Protein AF-A0AAN8J8H0-F1 (afdb_monomer_lite)

pLDDT: mean 88.03, std 8.11, range [52.41, 97.19]

Secondary structure (DSSP, 8-state):
-EEEEEEE--GGG--HHHHHHHT------S-HHHHHHHHHHHHHHHHHHHS--EEEEEEEPPPPTT--HHHHHHHHHHHHHHHHHHHH--HHHHHHHHHHHHHHHHHHHHHHHHT--

Sequence (117 aa):
MRRKTITNRNYKKLDVNALSEMLVFDANIEDLESLASDLNSVVKQSLDVLVPEKTRTITIRQNKDWFTDELREWRSRVRRRERIYRHYREDHQWTALKKVRNNYNFKLKRDEERNSI

Organism: Patella caerulea (NCBI:txid87958)

Structure (mmCIF, N/CA/C/O backbone):
data_AF-A0AAN8J8H0-F1
#
_entry.id   AF-A0AAN8J8H0-F1
#
loop_
_atom_site.group_PDB
_atom_site.id
_atom_site.type_symbol
_atom_site.label_atom_id
_atom_site.label_alt_id
_atom_site.label_comp_id
_atom_site.label_asym_id
_atom_site.label_entity_id
_atom_site.label_seq_id
_atom_site.pdbx_PDB_ins_code
_atom_site.Cartn_x
_atom_site.Cartn_y
_atom_site.Cartn_z
_atom_site.occupancy
_atom_site.B_iso_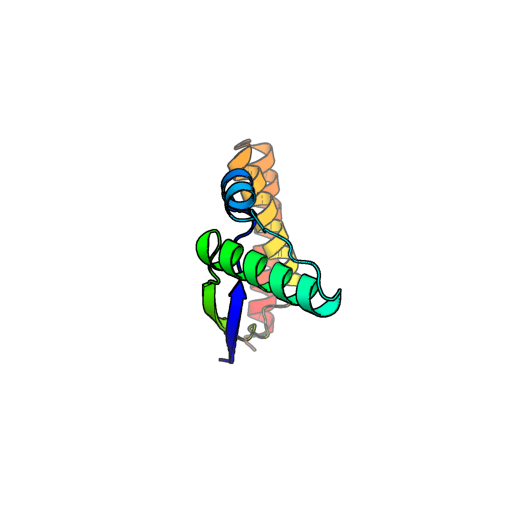or_equiv
_atom_site.auth_seq_id
_atom_site.auth_comp_id
_atom_site.auth_asym_id
_atom_site.auth_atom_id
_atom_site.pdbx_PDB_model_num
ATOM 1 N N . MET A 1 1 ? 12.863 -21.559 3.300 1.00 67.81 1 MET A N 1
ATOM 2 C CA . MET A 1 1 ? 11.869 -20.467 3.122 1.00 67.81 1 MET A CA 1
ATOM 3 C C . MET A 1 1 ? 11.404 -19.983 4.487 1.00 67.81 1 MET A C 1
ATOM 5 O O . MET A 1 1 ? 10.967 -20.807 5.280 1.00 67.81 1 MET A O 1
ATOM 9 N N . ARG A 1 2 ? 11.500 -18.679 4.779 1.00 83.56 2 ARG A N 1
ATOM 10 C CA . ARG A 1 2 ? 11.104 -18.124 6.085 1.00 83.56 2 ARG A CA 1
ATOM 11 C C . ARG A 1 2 ? 9.628 -17.736 6.051 1.00 83.56 2 ARG A C 1
ATOM 13 O O . ARG A 1 2 ? 9.202 -17.024 5.145 1.00 83.56 2 ARG A O 1
ATOM 20 N N . ARG A 1 3 ? 8.840 -18.182 7.026 1.00 86.56 3 ARG A N 1
ATOM 21 C CA . ARG A 1 3 ? 7.456 -17.720 7.202 1.00 86.56 3 ARG A CA 1
ATOM 22 C C . ARG A 1 3 ? 7.456 -16.503 8.125 1.00 86.56 3 ARG A C 1
ATOM 24 O O . ARG A 1 3 ? 8.192 -16.481 9.108 1.00 86.56 3 ARG A O 1
ATOM 31 N N . LYS A 1 4 ? 6.670 -15.482 7.790 1.00 90.00 4 LYS A N 1
ATOM 32 C CA . LYS A 1 4 ? 6.438 -14.311 8.643 1.00 90.00 4 LYS A CA 1
ATOM 33 C C . LYS A 1 4 ? 4.940 -14.118 8.799 1.00 90.00 4 LYS A C 1
ATOM 35 O O . LYS A 1 4 ? 4.220 -14.042 7.807 1.00 90.00 4 LYS A O 1
ATOM 40 N N . THR A 1 5 ? 4.486 -14.029 10.038 1.00 92.44 5 THR A N 1
ATOM 41 C CA . THR A 1 5 ? 3.107 -13.663 10.349 1.00 92.44 5 THR A CA 1
ATOM 42 C C . THR A 1 5 ? 2.996 -12.145 10.337 1.00 92.44 5 THR A C 1
ATOM 44 O O . THR A 1 5 ? 3.848 -11.453 10.893 1.00 92.44 5 THR A O 1
ATOM 47 N N . ILE A 1 6 ? 1.991 -11.627 9.640 1.00 91.62 6 ILE A N 1
ATOM 48 C CA . ILE A 1 6 ? 1.660 -10.204 9.618 1.00 91.62 6 ILE A CA 1
ATOM 49 C C . ILE A 1 6 ? 0.212 -10.067 10.067 1.00 91.62 6 ILE A C 1
ATOM 51 O O . ILE A 1 6 ? -0.665 -10.754 9.541 1.00 91.62 6 ILE A O 1
ATOM 55 N N . THR A 1 7 ? -0.018 -9.167 11.013 1.00 91.69 7 THR A N 1
ATOM 56 C CA . THR A 1 7 ? -1.335 -8.717 11.460 1.00 91.69 7 THR A CA 1
ATOM 57 C C . THR A 1 7 ? -1.583 -7.318 10.903 1.00 91.69 7 THR A C 1
ATOM 59 O O . THR A 1 7 ? -0.668 -6.495 10.836 1.00 91.69 7 THR A O 1
ATOM 62 N N . ASN A 1 8 ? -2.790 -7.057 10.405 1.00 91.50 8 ASN A N 1
ATOM 63 C CA . ASN A 1 8 ? -3.155 -5.730 9.911 1.00 91.50 8 ASN A CA 1
ATOM 64 C C . ASN A 1 8 ? -4.665 -5.478 10.038 1.00 91.50 8 ASN A C 1
ATOM 66 O O . ASN A 1 8 ? -5.461 -6.393 9.815 1.00 91.50 8 ASN A O 1
ATOM 70 N N . ARG A 1 9 ? -5.045 -4.223 10.302 1.00 90.50 9 ARG A N 1
ATOM 71 C CA . ARG A 1 9 ? -6.419 -3.707 10.231 1.00 90.50 9 ARG A CA 1
ATOM 72 C C . ARG A 1 9 ? -6.564 -2.789 9.022 1.00 90.50 9 ARG A C 1
ATOM 74 O O . ARG A 1 9 ? -5.707 -1.958 8.731 1.00 90.50 9 ARG A O 1
ATOM 81 N N . ASN A 1 10 ? -7.661 -2.923 8.287 1.00 88.50 10 ASN A N 1
ATOM 82 C CA . ASN A 1 10 ? -7.909 -2.080 7.121 1.00 88.50 10 ASN A CA 1
ATOM 83 C C . ASN A 1 10 ? -8.634 -0.778 7.489 1.00 88.50 10 ASN A C 1
ATOM 85 O O . ASN A 1 10 ? -9.807 -0.612 7.159 1.00 88.50 10 ASN A O 1
ATOM 89 N N . TYR A 1 11 ? -7.926 0.157 8.121 1.00 88.56 11 TYR A N 1
ATOM 90 C CA . TYR A 1 11 ? -8.507 1.427 8.577 1.00 88.56 11 TYR A CA 1
ATOM 91 C C . TYR A 1 11 ? -9.102 2.291 7.457 1.00 88.56 11 TYR A C 1
ATOM 93 O O . TYR A 1 11 ? -9.966 3.115 7.709 1.00 88.56 11 TYR A O 1
ATOM 101 N N . LYS A 1 12 ? -8.710 2.078 6.193 1.00 88.62 12 LYS A N 1
ATOM 102 C CA . LYS A 1 12 ? -9.294 2.804 5.051 1.00 88.62 12 LYS A CA 1
ATOM 103 C C . LYS A 1 12 ? -10.771 2.487 4.807 1.00 88.62 12 LYS A C 1
ATOM 105 O O . LYS A 1 12 ? -11.414 3.202 4.053 1.00 88.62 12 LYS A O 1
ATOM 110 N N . LYS A 1 13 ? -11.266 1.375 5.355 1.00 85.25 13 LYS A N 1
ATOM 111 C CA . LYS A 1 13 ? -12.672 0.961 5.273 1.00 85.25 13 LYS A CA 1
ATOM 112 C C . LYS A 1 13 ? -13.449 1.253 6.558 1.00 85.25 13 LYS A C 1
ATOM 114 O O . LYS A 1 13 ? -14.571 0.781 6.680 1.00 85.25 13 LYS A O 1
ATOM 119 N N . LEU A 1 14 ? -12.838 1.951 7.512 1.00 88.75 14 LEU A N 1
ATOM 120 C CA . LEU A 1 14 ? -13.504 2.331 8.745 1.00 88.75 14 LEU A CA 1
ATOM 121 C C . LEU A 1 14 ? -14.628 3.312 8.418 1.00 88.75 14 LEU A C 1
ATOM 123 O O . LEU A 1 14 ? -14.379 4.356 7.815 1.00 88.75 14 LEU A O 1
ATOM 127 N N . ASP A 1 15 ? -15.844 2.960 8.814 1.00 89.94 15 ASP A N 1
ATOM 128 C CA . ASP A 1 15 ? -16.960 3.892 8.820 1.00 89.94 15 ASP A CA 1
ATOM 129 C C . ASP A 1 15 ? -16.865 4.744 10.090 1.00 89.94 15 ASP A C 1
ATOM 131 O O . ASP A 1 15 ? -16.956 4.236 11.208 1.00 89.94 15 ASP A O 1
ATOM 135 N N . VAL A 1 16 ? -16.612 6.039 9.904 1.00 89.38 16 VAL A N 1
ATOM 136 C CA . VAL A 1 16 ? -16.434 6.993 11.004 1.00 89.38 16 VAL A CA 1
ATOM 137 C C . VAL A 1 16 ? -17.748 7.221 11.749 1.00 89.38 16 VAL A C 1
ATOM 139 O O . VAL A 1 16 ? -17.722 7.402 12.963 1.00 89.38 16 VAL A O 1
ATOM 142 N N . ASN A 1 17 ? -18.887 7.153 11.054 1.00 90.31 17 ASN A N 1
ATOM 143 C CA . ASN A 1 17 ? -20.193 7.344 11.678 1.00 90.31 17 ASN A CA 1
ATOM 144 C C . ASN A 1 17 ? -20.512 6.155 12.587 1.00 90.31 17 ASN A C 1
ATOM 146 O O . ASN A 1 17 ? -20.782 6.346 13.770 1.00 90.31 17 ASN A O 1
ATOM 150 N N . ALA A 1 18 ? -20.337 4.932 12.079 1.00 88.38 18 ALA A N 1
ATOM 151 C CA . ALA A 1 18 ? -20.513 3.720 12.878 1.00 88.38 18 ALA A CA 1
ATOM 152 C C . ALA A 1 18 ? -19.554 3.677 14.081 1.00 88.38 18 ALA A C 1
ATOM 154 O O . ALA A 1 18 ? -19.936 3.257 15.168 1.00 88.38 18 ALA A O 1
ATOM 155 N N . LEU A 1 19 ? -18.313 4.155 13.919 1.00 88.75 19 LEU A N 1
ATOM 156 C CA . LEU A 1 19 ? -17.386 4.286 15.044 1.00 88.75 19 LEU A CA 1
ATOM 157 C C . LEU A 1 19 ? -17.905 5.275 16.092 1.00 88.75 19 LEU A C 1
ATOM 159 O O . LEU A 1 19 ? -17.843 4.974 17.279 1.00 88.75 19 LEU A O 1
ATOM 163 N N . SER A 1 20 ? -18.409 6.436 15.672 1.00 87.19 20 SER A N 1
ATOM 164 C CA . SER A 1 20 ? -18.915 7.453 16.599 1.00 87.19 20 SER A CA 1
ATOM 165 C C . SER A 1 20 ? -20.107 6.958 17.424 1.00 87.19 20 SER A C 1
ATOM 167 O O . SER A 1 20 ? -20.179 7.249 18.613 1.00 87.19 20 SER A O 1
ATOM 169 N N . GLU A 1 21 ? -20.978 6.140 16.827 1.00 87.56 21 GLU A N 1
ATOM 170 C CA . GLU A 1 21 ? -22.114 5.515 17.513 1.00 87.56 21 GLU A CA 1
ATOM 171 C C . GLU A 1 21 ? -21.669 4.468 18.546 1.00 87.56 21 GLU A C 1
ATOM 173 O O . GLU A 1 21 ? -22.304 4.318 19.586 1.00 87.56 21 GLU A O 1
ATOM 178 N N . MET A 1 22 ? -20.564 3.759 18.294 1.00 85.12 22 MET A N 1
ATOM 179 C CA . MET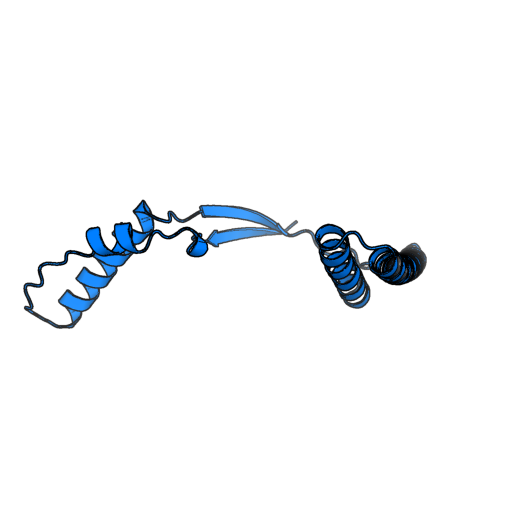 A 1 22 ? -20.015 2.771 19.234 1.00 85.12 22 MET A CA 1
ATOM 180 C C . MET A 1 22 ? -19.167 3.397 20.350 1.00 85.12 22 MET A C 1
ATOM 182 O O . MET A 1 22 ? -18.958 2.766 21.383 1.00 85.12 22 MET A O 1
ATOM 186 N N . LEU A 1 23 ? -18.690 4.631 20.167 1.00 83.75 23 LEU A N 1
ATOM 187 C CA . LEU A 1 23 ? -17.869 5.358 21.143 1.00 83.75 23 LEU A CA 1
ATOM 188 C C . LEU A 1 23 ? -18.689 6.081 22.225 1.00 83.75 23 LEU A C 1
ATOM 190 O O . LEU A 1 23 ? -18.163 6.965 22.902 1.00 83.75 23 LEU A O 1
ATOM 194 N N . VAL A 1 24 ? -19.957 5.711 22.420 1.00 75.25 24 VAL A N 1
ATOM 195 C CA . VAL A 1 24 ? -20.762 6.221 23.535 1.00 75.25 24 VAL A CA 1
ATOM 196 C C . VAL A 1 24 ? -20.229 5.615 24.829 1.00 75.25 24 VAL A C 1
ATOM 198 O O . VAL A 1 24 ? -20.495 4.464 25.166 1.00 75.25 24 VAL A O 1
ATOM 201 N N . PHE A 1 25 ? -19.425 6.406 25.527 1.00 72.00 25 PHE A N 1
ATOM 202 C CA . PHE A 1 25 ? -18.812 6.049 26.793 1.00 72.00 25 PHE A CA 1
ATOM 203 C C . PHE A 1 25 ? -19.414 6.915 27.895 1.00 72.00 25 PHE A C 1
ATOM 205 O O . PHE A 1 25 ? -19.320 8.141 27.839 1.00 72.00 25 PHE A O 1
ATOM 212 N N . ASP A 1 26 ? -20.035 6.270 28.879 1.00 69.06 26 ASP A N 1
ATOM 213 C CA . ASP A 1 26 ? -20.541 6.945 30.069 1.00 69.06 26 ASP A CA 1
ATOM 214 C C . ASP A 1 26 ? -19.435 6.930 31.129 1.00 69.06 26 ASP A C 1
ATOM 216 O O . ASP A 1 26 ? -19.099 5.888 31.697 1.00 69.06 26 ASP A O 1
ATOM 220 N N . ALA A 1 27 ? -18.774 8.072 31.303 1.00 65.06 27 ALA A N 1
ATOM 221 C CA . ALA A 1 27 ? -17.588 8.177 32.137 1.00 65.06 27 ALA A CA 1
ATOM 222 C C . ALA A 1 27 ? -17.975 8.407 33.602 1.00 65.06 27 ALA A C 1
ATOM 224 O O . ALA A 1 27 ? -18.198 9.544 34.015 1.00 65.06 27 ALA A O 1
ATOM 225 N N . ASN A 1 28 ? -17.974 7.348 34.414 1.00 67.94 28 ASN A N 1
ATOM 226 C CA . ASN A 1 28 ? -17.862 7.502 35.865 1.00 67.94 28 ASN A CA 1
ATOM 227 C C . ASN A 1 28 ? -16.382 7.676 36.214 1.00 67.94 28 ASN A C 1
ATOM 229 O O . ASN A 1 28 ? -15.602 6.727 36.199 1.00 67.94 28 ASN A O 1
ATOM 233 N N . ILE A 1 29 ? -15.980 8.926 36.439 1.00 67.75 29 ILE A N 1
ATOM 234 C CA . ILE A 1 29 ? -14.576 9.291 36.636 1.00 67.75 29 ILE A CA 1
ATOM 235 C C . ILE A 1 29 ? -14.217 9.100 38.113 1.00 67.75 29 ILE A C 1
ATOM 237 O O . ILE A 1 29 ? -14.485 9.974 38.935 1.00 67.75 29 ILE A O 1
ATOM 241 N N . GLU A 1 30 ? -13.602 7.965 38.438 1.00 73.50 30 GLU A N 1
ATOM 242 C CA . GLU A 1 30 ? -13.001 7.719 39.759 1.00 73.50 30 GLU A CA 1
ATOM 243 C C . GLU A 1 30 ? -11.487 7.997 39.766 1.00 73.50 30 GLU A C 1
ATOM 245 O O . GLU A 1 30 ? -10.970 8.540 40.740 1.00 73.50 30 GLU A O 1
ATOM 250 N N . ASP A 1 31 ? -10.784 7.682 38.669 1.00 85.19 31 ASP A N 1
ATOM 251 C CA . ASP A 1 31 ? -9.344 7.899 38.484 1.00 85.19 31 ASP A CA 1
ATOM 252 C C . ASP A 1 31 ? -8.983 8.049 36.985 1.00 85.19 31 ASP A C 1
ATOM 254 O O . ASP A 1 31 ? -9.737 7.652 36.093 1.00 85.19 31 ASP A O 1
ATOM 258 N N . LEU A 1 32 ? -7.839 8.672 36.684 1.00 85.06 32 LEU A N 1
ATOM 259 C CA . LEU A 1 32 ? -7.397 8.937 35.312 1.00 85.06 32 LEU A CA 1
ATOM 260 C C . LEU A 1 32 ? -6.867 7.672 34.616 1.00 85.06 32 LEU A C 1
ATOM 262 O O . LEU A 1 32 ? -7.064 7.514 33.408 1.00 85.06 32 LEU A O 1
ATOM 266 N N . GLU A 1 33 ? -6.194 6.775 35.346 1.00 87.38 33 GLU A N 1
ATOM 267 C CA . GLU A 1 33 ? -5.664 5.537 34.761 1.00 87.38 33 GLU A CA 1
ATOM 268 C C . GLU A 1 33 ? -6.789 4.563 34.407 1.00 87.38 33 GLU A C 1
ATOM 270 O O . GLU A 1 33 ? -6.771 3.968 33.324 1.00 87.38 33 GLU A O 1
ATOM 275 N N . SER A 1 34 ? -7.798 4.447 35.275 1.00 83.69 34 SER A N 1
ATOM 276 C CA . SER A 1 34 ? -8.991 3.638 35.009 1.00 83.69 34 SER A CA 1
ATOM 277 C C . SER A 1 34 ? -9.766 4.173 33.806 1.00 83.69 34 SER A C 1
ATOM 279 O O . SER A 1 34 ? -10.046 3.413 32.880 1.00 83.69 34 SER A O 1
ATOM 281 N N . LEU A 1 35 ? -9.975 5.492 33.729 1.00 85.12 35 LEU A N 1
ATOM 282 C CA . LEU A 1 35 ? -10.600 6.135 32.572 1.00 85.12 35 LEU A CA 1
ATOM 283 C C . LEU A 1 35 ? -9.846 5.843 31.264 1.00 85.12 35 LEU A C 1
ATOM 285 O O . LEU A 1 35 ? -10.454 5.506 30.245 1.00 85.12 35 LEU A O 1
ATOM 289 N N . ALA A 1 36 ? -8.516 5.961 31.275 1.00 87.50 36 ALA A N 1
ATOM 290 C CA . ALA A 1 36 ? -7.699 5.685 30.098 1.00 87.50 36 ALA A CA 1
ATOM 291 C C . ALA A 1 36 ? -7.769 4.205 29.684 1.00 87.50 36 ALA A C 1
ATOM 293 O O . ALA A 1 36 ? -7.818 3.893 28.491 1.00 87.50 36 ALA A O 1
ATOM 294 N N . SER A 1 37 ? -7.781 3.289 30.654 1.00 87.75 37 SER A N 1
ATOM 295 C CA . SER A 1 37 ? -7.933 1.851 30.418 1.00 87.75 37 SER A CA 1
ATOM 296 C C . SER A 1 37 ? -9.289 1.520 29.792 1.00 87.75 37 SER A C 1
ATOM 298 O O . SER A 1 37 ? -9.348 0.823 28.773 1.00 87.75 37 SER A O 1
ATOM 300 N N . ASP A 1 38 ? -10.368 2.069 30.343 1.00 86.56 38 ASP A N 1
ATOM 301 C CA . ASP A 1 38 ? -11.730 1.811 29.883 1.00 86.56 38 ASP A CA 1
ATOM 302 C C . ASP A 1 38 ? -11.961 2.369 28.480 1.00 86.56 38 ASP A C 1
ATOM 304 O O . ASP A 1 38 ? -12.456 1.662 27.596 1.00 86.56 38 ASP A O 1
ATOM 308 N N . LEU A 1 39 ? -11.489 3.590 28.220 1.00 88.25 39 LEU A N 1
ATOM 309 C CA . LEU A 1 39 ? -11.544 4.186 26.889 1.00 88.25 39 LEU A CA 1
ATOM 310 C C . LEU A 1 39 ? -10.756 3.356 25.867 1.00 88.25 39 LEU A C 1
ATOM 312 O O . LEU A 1 39 ? -11.259 3.070 24.779 1.00 88.25 39 LEU A O 1
ATOM 316 N N . ASN A 1 40 ? -9.547 2.904 26.214 1.00 90.06 40 ASN A N 1
ATOM 317 C CA . ASN A 1 40 ? -8.769 2.020 25.343 1.00 90.06 40 ASN A CA 1
ATOM 318 C C . ASN A 1 40 ? -9.495 0.696 25.066 1.00 90.06 40 ASN A C 1
ATOM 320 O O . ASN A 1 40 ? -9.434 0.186 23.943 1.00 90.06 40 ASN A O 1
ATOM 324 N N . SER A 1 41 ? -10.190 0.146 26.062 1.00 89.44 41 SER A N 1
ATOM 325 C CA . SER A 1 41 ? -10.978 -1.079 25.921 1.00 89.44 41 SER A CA 1
ATOM 326 C C . SER A 1 41 ? -12.139 -0.890 24.941 1.00 89.44 41 SER A C 1
ATOM 328 O O . SER A 1 41 ? -12.261 -1.657 23.981 1.00 89.44 41 SER A O 1
ATOM 330 N N . VAL A 1 42 ? -12.933 0.171 25.109 1.00 89.88 42 VAL A N 1
ATOM 331 C CA . VAL A 1 42 ? -14.079 0.482 24.235 1.00 89.88 42 VAL A CA 1
ATOM 332 C C . VAL A 1 42 ? -13.627 0.770 22.807 1.00 89.88 42 VAL A C 1
ATOM 334 O O . VAL A 1 42 ? -14.190 0.227 21.851 1.00 89.88 42 VAL A O 1
ATOM 337 N N . VAL A 1 43 ? -12.562 1.558 22.636 1.00 90.00 43 VAL A N 1
ATOM 338 C CA . VAL A 1 43 ? -11.977 1.833 21.316 1.00 90.00 43 VAL A CA 1
ATOM 339 C C . VAL A 1 43 ? -11.516 0.534 20.659 1.00 90.00 43 VAL A C 1
ATOM 341 O O . VAL A 1 43 ? -11.801 0.298 19.484 1.00 90.00 43 VAL A O 1
ATOM 344 N N . LYS A 1 44 ? -10.835 -0.342 21.404 1.00 90.75 44 LYS A N 1
ATOM 345 C CA . LYS A 1 44 ? -10.361 -1.624 20.878 1.00 90.75 44 LYS A CA 1
ATOM 346 C C . LYS A 1 44 ? -11.520 -2.521 20.444 1.00 90.75 44 LYS A C 1
ATOM 348 O O . LYS A 1 44 ? -11.472 -3.037 19.329 1.00 90.75 44 LYS A O 1
ATOM 353 N N . GLN A 1 45 ? -12.558 -2.662 21.268 1.00 90.38 45 GLN A N 1
ATOM 354 C CA . GLN A 1 45 ? -13.751 -3.449 20.932 1.00 90.38 45 GLN A CA 1
ATOM 355 C C . GLN A 1 45 ? -14.459 -2.902 19.689 1.00 90.38 45 GLN A C 1
ATOM 357 O O . GLN A 1 45 ? -14.762 -3.657 18.765 1.00 90.38 45 GLN A O 1
ATOM 362 N N . SER A 1 46 ? -14.642 -1.583 19.619 1.00 91.06 46 SER A N 1
ATOM 363 C CA . SER A 1 46 ? -15.258 -0.920 18.464 1.00 91.06 46 SER A CA 1
ATOM 364 C C . SER A 1 46 ? -14.462 -1.184 17.184 1.00 91.06 46 SER A C 1
ATOM 366 O O . SER A 1 46 ? -15.012 -1.545 16.142 1.00 91.06 46 SER A O 1
ATOM 368 N N . LEU A 1 47 ? -13.132 -1.082 17.260 1.00 91.00 47 LEU A N 1
ATOM 369 C CA . LEU A 1 47 ? -12.257 -1.371 16.128 1.00 91.00 47 LEU A CA 1
ATOM 370 C C . LEU A 1 47 ? -12.219 -2.862 15.767 1.00 91.00 47 LEU A C 1
ATOM 372 O O . LEU A 1 47 ? -12.033 -3.172 14.592 1.00 91.00 47 LEU A O 1
ATOM 376 N N . ASP A 1 48 ? -12.362 -3.782 16.724 1.00 91.00 48 ASP A N 1
ATOM 377 C CA . ASP A 1 48 ? -12.422 -5.227 16.458 1.00 91.00 48 ASP A CA 1
ATOM 378 C C . ASP A 1 48 ? -13.686 -5.602 15.671 1.00 91.00 48 ASP A C 1
ATOM 380 O O . ASP A 1 48 ? -13.623 -6.458 14.787 1.00 91.00 48 ASP A O 1
ATOM 384 N N . VAL A 1 49 ? -14.805 -4.918 15.928 1.00 90.38 49 VAL A N 1
ATOM 385 C CA . VAL A 1 49 ? -16.070 -5.108 15.202 1.00 90.38 49 VAL A CA 1
ATOM 386 C C . VAL A 1 49 ? -16.012 -4.481 13.809 1.00 90.38 49 VAL A C 1
ATOM 388 O O . VAL A 1 49 ? -16.280 -5.150 12.809 1.00 90.38 49 VAL A O 1
ATOM 391 N N . LEU A 1 50 ? -15.640 -3.202 13.723 1.00 90.25 50 LEU A N 1
ATOM 392 C CA . LEU A 1 50 ? -15.704 -2.444 12.469 1.00 90.25 50 LEU A CA 1
ATOM 393 C C . LEU A 1 50 ? -14.568 -2.806 11.506 1.00 90.25 50 LEU A C 1
ATOM 395 O O . LEU A 1 50 ? -14.743 -2.825 10.285 1.00 90.25 50 LEU A O 1
ATOM 399 N N . VAL A 1 51 ? -13.377 -3.082 12.041 1.00 91.06 51 VAL A N 1
ATOM 400 C CA . VAL A 1 51 ? -12.168 -3.335 11.252 1.00 91.06 51 VAL A CA 1
ATOM 401 C C . VAL A 1 51 ? -11.342 -4.458 11.892 1.00 91.06 51 VAL A C 1
ATOM 403 O O . VAL A 1 51 ? -10.230 -4.216 12.377 1.00 91.06 51 VAL A O 1
ATOM 406 N N . PRO A 1 52 ? -11.838 -5.709 11.847 1.00 91.00 52 PRO A N 1
ATOM 407 C CA . PRO A 1 52 ? -11.193 -6.833 12.511 1.00 91.00 52 PRO A CA 1
ATOM 408 C C . PRO A 1 52 ? -9.765 -7.049 12.016 1.00 91.00 52 PRO A C 1
ATOM 410 O O . PRO A 1 52 ? -9.452 -6.892 10.823 1.00 91.00 52 PRO A O 1
ATOM 413 N N . GLU A 1 53 ? -8.897 -7.464 12.937 1.00 92.06 53 GLU A N 1
ATOM 414 C CA . GLU A 1 53 ? -7.526 -7.836 12.613 1.00 92.06 53 GLU A CA 1
ATOM 415 C C . GLU A 1 53 ? -7.488 -9.028 11.669 1.00 92.06 53 GLU A C 1
ATOM 417 O O . GLU A 1 53 ? -8.087 -10.078 11.891 1.00 92.06 53 GLU A O 1
ATOM 422 N N . LYS A 1 54 ? -6.734 -8.865 10.583 1.00 90.88 54 LYS A N 1
ATOM 423 C CA . LYS A 1 54 ? -6.494 -9.929 9.617 1.00 90.88 54 LYS A CA 1
ATOM 424 C C . LYS A 1 54 ? -5.063 -10.399 9.758 1.00 90.88 54 LYS A C 1
ATOM 426 O O . LYS A 1 54 ? -4.126 -9.710 9.353 1.00 90.88 54 LYS A O 1
ATOM 431 N N . THR A 1 55 ? -4.919 -11.606 10.285 1.00 92.56 55 THR A N 1
ATOM 432 C CA . THR A 1 55 ? -3.636 -12.292 10.399 1.00 92.56 55 THR A CA 1
ATOM 433 C C . THR A 1 55 ? -3.386 -13.118 9.149 1.00 92.56 55 THR A C 1
ATOM 435 O O . THR A 1 55 ? -4.234 -13.897 8.716 1.00 92.56 55 THR A O 1
ATOM 438 N N . ARG A 1 56 ? -2.218 -12.944 8.531 1.00 89.94 56 ARG A N 1
ATOM 439 C CA . ARG A 1 56 ? -1.799 -13.735 7.372 1.00 89.94 56 ARG A CA 1
ATOM 440 C C . ARG A 1 56 ? -0.357 -14.172 7.529 1.00 89.94 56 ARG A C 1
ATOM 442 O O . ARG A 1 56 ? 0.523 -13.367 7.833 1.00 89.94 56 ARG A O 1
ATOM 449 N N . THR A 1 57 ? -0.102 -15.443 7.254 1.00 90.75 57 THR A N 1
ATOM 450 C CA . THR A 1 57 ? 1.257 -15.967 7.158 1.00 90.75 57 THR A CA 1
ATOM 451 C C . THR A 1 57 ? 1.752 -15.779 5.734 1.00 90.75 57 THR A C 1
ATOM 453 O O . THR A 1 57 ? 1.251 -16.399 4.798 1.00 90.75 57 THR A O 1
ATOM 456 N N . ILE A 1 58 ? 2.745 -14.914 5.559 1.00 88.56 58 ILE A N 1
ATOM 457 C CA . ILE A 1 58 ? 3.418 -14.744 4.277 1.00 88.56 58 ILE A CA 1
ATOM 458 C C . ILE A 1 58 ? 4.671 -15.614 4.229 1.00 88.56 58 ILE A C 1
ATOM 460 O O . ILE A 1 58 ? 5.413 -15.748 5.205 1.00 88.56 58 ILE A O 1
ATOM 464 N N . THR A 1 59 ? 4.925 -16.205 3.065 1.00 87.75 59 THR A N 1
ATOM 465 C CA . THR A 1 59 ? 6.187 -16.899 2.807 1.00 87.75 59 THR A CA 1
ATOM 466 C C . THR A 1 59 ? 7.170 -15.901 2.217 1.00 87.75 59 THR A C 1
ATOM 468 O O . THR A 1 59 ? 6.989 -15.432 1.093 1.00 87.75 59 THR A O 1
ATOM 471 N N . ILE A 1 60 ? 8.215 -15.574 2.975 1.00 82.19 60 ILE A N 1
ATOM 472 C CA . ILE A 1 60 ? 9.333 -14.773 2.490 1.00 82.19 60 ILE A CA 1
ATOM 473 C C . ILE A 1 60 ? 10.210 -15.696 1.649 1.00 82.19 60 ILE A C 1
ATOM 475 O O . ILE A 1 60 ? 10.868 -16.615 2.152 1.00 82.19 60 ILE A O 1
ATOM 479 N N . ARG A 1 61 ? 10.185 -15.456 0.339 1.00 80.00 61 ARG 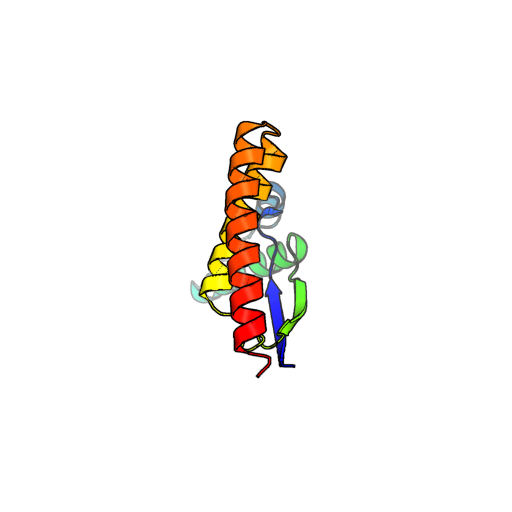A N 1
ATOM 480 C CA . ARG A 1 61 ? 11.128 -16.066 -0.592 1.00 80.00 61 ARG A CA 1
ATOM 481 C C . ARG A 1 61 ? 12.450 -15.323 -0.458 1.00 80.00 61 ARG A C 1
ATOM 483 O O . ARG A 1 61 ? 12.453 -14.094 -0.439 1.00 80.00 61 ARG A O 1
ATOM 490 N N . GLN A 1 62 ? 13.546 -16.066 -0.338 1.00 77.88 62 GLN A N 1
ATOM 491 C CA . GLN A 1 62 ? 14.867 -15.471 -0.496 1.00 77.88 62 GLN A CA 1
ATOM 492 C C . GLN A 1 62 ? 14.938 -14.876 -1.903 1.00 77.88 62 GLN A C 1
ATOM 494 O O . GLN A 1 62 ? 14.435 -15.477 -2.860 1.00 77.88 62 GLN A O 1
ATOM 499 N N . ASN A 1 63 ? 15.481 -13.664 -2.007 1.00 73.81 63 ASN A N 1
ATOM 500 C CA . ASN A 1 63 ? 15.807 -13.126 -3.317 1.00 73.81 63 ASN A CA 1
ATOM 501 C C . ASN A 1 63 ? 16.844 -14.053 -3.943 1.00 73.81 63 ASN A C 1
ATOM 503 O O . ASN A 1 63 ? 17.730 -14.538 -3.246 1.00 73.81 63 ASN A O 1
ATOM 507 N N . LYS A 1 64 ? 16.691 -14.322 -5.237 1.00 79.44 64 LYS A N 1
ATOM 508 C CA . LYS A 1 64 ? 17.743 -14.995 -5.994 1.00 79.44 64 LYS A CA 1
ATOM 509 C C . LYS A 1 64 ? 18.944 -14.056 -6.068 1.00 79.44 64 LYS A C 1
ATOM 511 O O . LYS A 1 64 ? 18.731 -12.847 -6.159 1.00 79.44 64 LYS A O 1
ATOM 516 N N . ASP A 1 65 ? 20.152 -14.600 -6.076 1.00 78.25 65 ASP A N 1
ATOM 517 C CA . ASP A 1 65 ? 21.388 -13.803 -6.017 1.00 78.25 65 ASP A CA 1
ATOM 518 C C . ASP A 1 65 ? 21.521 -12.836 -7.200 1.00 78.25 65 ASP A C 1
ATOM 520 O O . ASP A 1 65 ? 21.997 -11.713 -7.057 1.00 78.25 65 ASP A O 1
ATOM 524 N N . TRP A 1 66 ? 20.957 -13.208 -8.351 1.00 82.19 66 TRP A N 1
ATOM 525 C CA . TRP A 1 66 ? 20.885 -12.339 -9.521 1.00 82.19 66 TRP A CA 1
ATOM 526 C C . TRP A 1 66 ? 19.848 -11.216 -9.424 1.00 82.19 66 TRP A C 1
ATOM 528 O O . TRP A 1 66 ? 19.897 -10.272 -10.208 1.00 82.19 66 TRP A O 1
ATOM 538 N N . PHE A 1 67 ? 18.887 -11.281 -8.495 1.00 84.50 67 PHE A N 1
ATOM 539 C CA . PHE A 1 67 ? 17.838 -10.269 -8.354 1.00 84.50 67 PHE A CA 1
ATOM 540 C C . PHE A 1 67 ? 18.290 -9.127 -7.439 1.00 84.50 67 PHE A C 1
ATOM 542 O O . PHE A 1 67 ? 17.823 -8.970 -6.306 1.00 84.50 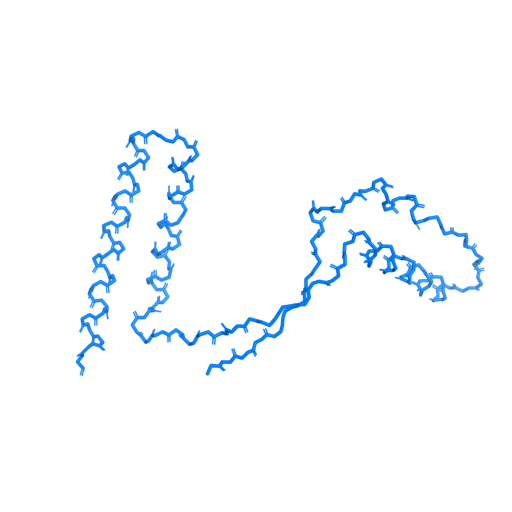67 PHE A O 1
ATOM 549 N N . THR A 1 68 ? 19.204 -8.324 -7.977 1.00 87.19 68 THR A N 1
ATOM 550 C CA . THR A 1 68 ? 19.830 -7.180 -7.313 1.00 87.19 68 THR A CA 1
ATOM 551 C C . THR A 1 68 ? 18.827 -6.077 -6.950 1.00 87.19 68 THR A C 1
ATOM 553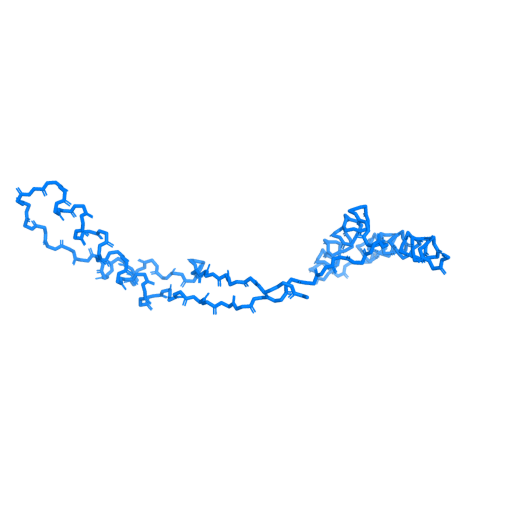 O O . THR A 1 68 ? 17.728 -5.970 -7.512 1.00 87.19 68 THR A O 1
ATOM 556 N N . ASP A 1 69 ? 19.207 -5.205 -6.011 1.00 88.12 69 ASP A N 1
ATOM 557 C CA . ASP A 1 69 ? 18.399 -4.027 -5.668 1.00 88.12 69 ASP A CA 1
ATOM 558 C C . ASP A 1 69 ? 18.229 -3.082 -6.871 1.00 88.12 69 ASP A C 1
ATOM 560 O O . ASP A 1 69 ? 17.150 -2.514 -7.056 1.00 88.12 69 ASP A O 1
ATOM 564 N N . GLU A 1 70 ? 19.218 -3.020 -7.773 1.00 89.31 70 GLU A N 1
ATOM 565 C CA . GLU A 1 70 ? 19.107 -2.290 -9.040 1.00 89.31 70 GLU A CA 1
ATOM 566 C C . GLU A 1 70 ? 17.934 -2.824 -9.886 1.00 89.31 70 GLU A C 1
ATOM 568 O O . GLU A 1 70 ? 17.062 -2.061 -10.317 1.00 89.31 70 GLU A O 1
ATOM 573 N N . LEU A 1 71 ? 17.839 -4.145 -10.084 1.00 90.69 71 LEU A N 1
ATOM 574 C CA . LEU A 1 71 ? 16.713 -4.753 -10.801 1.00 90.69 71 LEU A CA 1
ATOM 575 C C . LEU A 1 71 ? 15.375 -4.516 -10.099 1.00 90.69 71 LEU A C 1
ATOM 577 O O . LEU A 1 71 ? 14.345 -4.344 -10.765 1.00 90.69 71 LEU A O 1
ATOM 581 N N . ARG A 1 72 ? 15.367 -4.466 -8.763 1.00 90.31 72 ARG A N 1
ATOM 582 C CA . ARG A 1 72 ? 14.166 -4.136 -7.985 1.00 90.31 72 ARG A CA 1
ATOM 583 C C . ARG A 1 72 ? 13.691 -2.711 -8.264 1.00 90.31 72 ARG A C 1
ATOM 585 O O . ARG A 1 72 ? 12.481 -2.498 -8.424 1.00 90.31 72 ARG A O 1
ATOM 592 N N . GLU A 1 73 ? 14.602 -1.749 -8.370 1.00 94.25 73 GLU A N 1
ATOM 593 C CA . GLU A 1 73 ? 14.263 -0.379 -8.755 1.00 94.25 73 GLU A CA 1
ATOM 594 C C . GLU A 1 73 ? 13.684 -0.312 -10.167 1.00 94.25 73 GLU A C 1
ATOM 596 O O . GLU A 1 73 ? 12.617 0.276 -10.369 1.00 94.25 73 GLU A O 1
ATOM 601 N N . TRP A 1 74 ? 14.330 -0.956 -11.143 1.00 94.44 74 TRP A N 1
ATOM 602 C CA . TRP A 1 74 ? 13.836 -0.983 -12.523 1.00 94.44 74 TRP A CA 1
ATOM 603 C C . TRP A 1 74 ? 12.452 -1.612 -12.624 1.00 94.44 74 TRP A C 1
ATOM 605 O O . TRP A 1 74 ? 11.553 -1.026 -13.232 1.00 94.44 74 TRP A O 1
ATOM 615 N N . ARG A 1 75 ? 12.229 -2.739 -11.944 1.00 94.38 75 ARG A N 1
ATOM 616 C CA . ARG A 1 75 ? 10.911 -3.380 -11.871 1.00 94.38 75 ARG A CA 1
ATOM 617 C C . ARG A 1 75 ? 9.857 -2.453 -11.259 1.00 94.38 75 ARG A C 1
ATOM 619 O O . ARG A 1 75 ? 8.711 -2.426 -11.711 1.00 94.38 75 ARG A O 1
ATOM 626 N N . SER A 1 76 ? 10.230 -1.666 -10.252 1.00 95.38 76 SER A N 1
ATOM 627 C CA . SER A 1 76 ? 9.341 -0.682 -9.622 1.00 95.38 76 SER A CA 1
ATOM 628 C C . SER A 1 76 ? 8.996 0.474 -10.567 1.00 95.38 76 SER A C 1
ATOM 630 O O . SER A 1 76 ? 7.835 0.891 -10.629 1.00 95.38 76 SER A O 1
ATOM 632 N N . ARG A 1 77 ? 9.967 0.946 -11.360 1.00 96.44 77 ARG A N 1
ATOM 633 C CA . ARG A 1 77 ? 9.759 1.960 -12.409 1.00 96.44 77 ARG A CA 1
ATOM 634 C C . ARG A 1 77 ? 8.825 1.450 -13.511 1.00 96.44 77 ARG A C 1
ATOM 636 O O . ARG A 1 77 ? 7.904 2.179 -13.880 1.00 96.44 77 ARG A O 1
ATOM 643 N N . VAL A 1 78 ? 8.997 0.203 -13.967 1.00 97.06 78 VAL A N 1
ATOM 644 C CA . VAL A 1 78 ? 8.086 -0.451 -14.931 1.00 97.06 78 VAL A CA 1
ATOM 645 C C . VAL A 1 78 ? 6.659 -0.448 -14.387 1.00 97.06 78 VAL A C 1
ATOM 647 O O . VAL A 1 78 ? 5.774 0.129 -15.011 1.00 97.06 78 VAL A O 1
ATOM 650 N N . ARG A 1 79 ? 6.438 -0.972 -13.173 1.00 96.56 79 ARG A N 1
ATOM 651 C CA . ARG A 1 79 ? 5.102 -1.022 -12.547 1.00 96.56 79 ARG A CA 1
ATOM 652 C C . ARG A 1 79 ? 4.455 0.353 -12.387 1.00 96.56 79 ARG A C 1
ATOM 654 O O . ARG A 1 79 ? 3.241 0.486 -12.521 1.00 96.56 79 ARG A O 1
ATOM 661 N N . ARG A 1 80 ? 5.241 1.388 -12.073 1.00 96.38 80 ARG A N 1
ATOM 662 C CA . ARG A 1 80 ? 4.732 2.766 -11.989 1.00 96.38 80 ARG A CA 1
ATOM 663 C C . ARG A 1 80 ? 4.232 3.243 -13.353 1.00 96.38 80 ARG A C 1
ATOM 665 O O . ARG A 1 80 ? 3.131 3.777 -13.424 1.00 96.38 80 ARG A O 1
ATOM 672 N N . ARG A 1 81 ? 4.999 3.014 -14.423 1.00 96.69 81 ARG A N 1
ATOM 673 C CA . ARG A 1 81 ? 4.599 3.373 -15.793 1.00 96.69 81 ARG A CA 1
ATOM 674 C C . ARG A 1 81 ? 3.423 2.542 -16.302 1.00 96.69 81 ARG A C 1
ATOM 676 O O . ARG A 1 81 ? 2.556 3.101 -16.955 1.00 96.69 81 ARG A O 1
ATOM 683 N N . GLU A 1 82 ? 3.331 1.263 -15.938 1.00 96.75 82 GLU A N 1
ATOM 684 C CA . GLU A 1 82 ? 2.160 0.428 -16.243 1.00 96.75 82 GLU A CA 1
ATOM 685 C C . GLU A 1 82 ? 0.884 1.004 -15.629 1.00 96.75 82 GLU A C 1
ATOM 687 O O . GLU A 1 82 ? -0.141 1.054 -16.301 1.00 96.75 82 GLU A O 1
ATOM 692 N N . ARG A 1 83 ? 0.935 1.470 -14.372 1.00 97.19 83 ARG A N 1
ATOM 693 C CA . ARG A 1 83 ? -0.218 2.121 -13.731 1.00 97.19 83 ARG A CA 1
ATOM 694 C C . ARG A 1 83 ? -0.633 3.399 -14.456 1.00 97.19 83 ARG A C 1
ATOM 696 O O . ARG A 1 83 ? -1.819 3.576 -14.698 1.00 97.19 83 ARG A O 1
ATOM 703 N N . ILE A 1 84 ? 0.332 4.243 -14.825 1.00 96.31 84 ILE A N 1
ATOM 704 C CA . ILE A 1 84 ? 0.079 5.481 -15.578 1.00 96.31 84 ILE A CA 1
ATOM 705 C C . ILE A 1 84 ? -0.557 5.150 -16.935 1.00 96.31 84 ILE A C 1
ATOM 707 O O . ILE A 1 84 ? -1.631 5.653 -17.243 1.00 96.31 84 ILE A O 1
ATOM 711 N N . TYR A 1 85 ? 0.036 4.236 -17.707 1.00 96.31 85 TYR A N 1
ATOM 712 C CA . TYR A 1 85 ? -0.517 3.826 -18.999 1.00 96.31 85 TYR A CA 1
ATOM 713 C C . TYR A 1 85 ? -1.919 3.215 -18.869 1.00 96.31 85 TYR A C 1
ATOM 715 O O . TYR A 1 85 ? -2.792 3.531 -19.663 1.00 96.31 85 TYR A O 1
ATOM 723 N N . ARG A 1 86 ? -2.182 2.383 -17.854 1.00 95.62 86 ARG A N 1
ATOM 724 C CA . ARG A 1 86 ? -3.526 1.818 -17.636 1.00 95.62 86 ARG A CA 1
ATOM 725 C C . ARG A 1 86 ? -4.575 2.875 -17.309 1.00 95.62 86 ARG A C 1
ATOM 727 O O . ARG A 1 86 ? -5.738 2.651 -17.632 1.00 95.62 86 ARG A O 1
ATOM 734 N N . HIS A 1 87 ? -4.171 3.958 -16.649 1.00 95.94 87 HIS A N 1
ATOM 735 C CA . HIS A 1 87 ? -5.061 5.047 -16.270 1.00 95.94 87 HIS A CA 1
ATOM 736 C C . HIS A 1 87 ? -5.384 5.956 -17.460 1.00 95.94 87 HIS A C 1
ATOM 738 O O . HIS A 1 87 ? -6.556 6.184 -17.727 1.00 95.94 87 HIS A O 1
ATOM 744 N N . TYR A 1 88 ? -4.367 6.413 -18.196 1.00 94.56 88 TYR A N 1
ATOM 745 C CA . TYR A 1 88 ? -4.551 7.373 -19.293 1.00 94.56 88 TYR A CA 1
ATOM 746 C C . TYR A 1 88 ? -4.792 6.716 -20.664 1.00 94.56 88 TYR A C 1
ATOM 748 O O . TYR A 1 88 ? -5.523 7.252 -21.481 1.00 94.56 88 TYR A O 1
ATOM 756 N N . ARG A 1 89 ? -4.206 5.538 -20.923 1.00 91.69 89 ARG A N 1
ATOM 757 C CA . ARG A 1 89 ? -4.272 4.779 -22.194 1.00 91.69 89 ARG A CA 1
ATOM 758 C C . ARG A 1 89 ? -3.814 5.531 -23.453 1.00 91.69 89 ARG A C 1
ATOM 760 O O . ARG A 1 89 ? -4.184 5.159 -24.558 1.00 91.69 89 ARG A O 1
ATOM 767 N N . GLU A 1 90 ? -2.946 6.523 -23.293 1.00 94.69 90 GLU A N 1
ATOM 768 C CA . GLU A 1 90 ? -2.403 7.321 -24.399 1.00 94.69 90 GLU A CA 1
ATOM 769 C C . GLU A 1 90 ? -1.121 6.713 -25.003 1.00 94.69 90 GLU A C 1
ATOM 771 O O . GLU A 1 90 ? -0.300 6.099 -24.306 1.00 94.69 90 GLU A O 1
ATOM 776 N N . ASP A 1 91 ? -0.887 6.954 -26.295 1.00 94.38 91 ASP A N 1
ATOM 777 C CA . ASP A 1 91 ? 0.236 6.375 -27.052 1.00 94.38 91 ASP A CA 1
ATOM 778 C C . ASP A 1 91 ? 1.617 6.842 -26.576 1.00 94.38 91 ASP A C 1
ATOM 780 O O . ASP A 1 91 ? 2.589 6.074 -26.547 1.00 94.38 91 ASP A O 1
ATOM 784 N N . HIS A 1 92 ? 1.732 8.095 -26.136 1.00 93.44 92 HIS A N 1
ATOM 785 C CA . HIS A 1 92 ? 2.988 8.599 -25.585 1.00 93.44 92 HIS A CA 1
ATOM 786 C C . HIS A 1 92 ? 3.321 7.926 -24.238 1.00 93.44 92 HIS A C 1
ATOM 788 O O . HIS A 1 92 ? 4.493 7.664 -23.945 1.00 93.44 92 HIS A O 1
ATOM 794 N N . GLN A 1 93 ? 2.304 7.549 -23.450 1.00 94.00 93 GLN A N 1
ATOM 795 C CA . GLN A 1 93 ? 2.485 6.778 -22.216 1.00 94.00 93 GLN A CA 1
ATOM 796 C C . GLN A 1 93 ? 2.891 5.333 -22.517 1.00 94.00 93 GLN A C 1
ATOM 798 O O . GLN A 1 93 ? 3.761 4.785 -21.832 1.00 94.00 93 GLN A O 1
ATOM 803 N N . TRP A 1 94 ? 2.330 4.731 -23.572 1.00 94.38 94 TRP A N 1
ATOM 804 C CA . TRP A 1 94 ? 2.776 3.427 -24.064 1.00 94.38 94 TRP A CA 1
ATOM 805 C C . TRP A 1 94 ? 4.247 3.458 -24.490 1.00 94.38 94 TRP A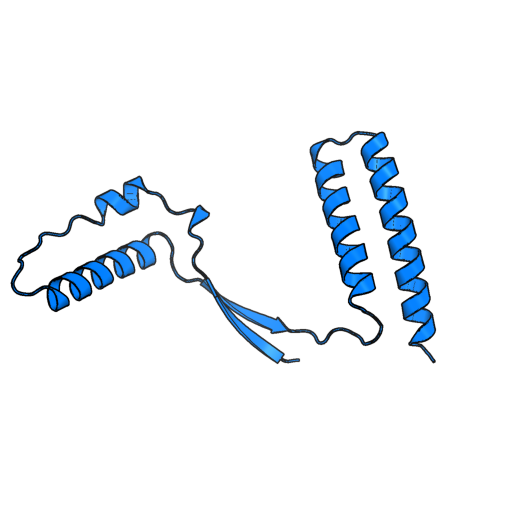 C 1
ATOM 807 O O . TRP A 1 94 ? 5.035 2.603 -24.081 1.00 94.38 94 TRP A O 1
ATOM 817 N N . THR A 1 95 ? 4.650 4.484 -25.239 1.00 96.19 95 THR A N 1
ATOM 818 C CA . THR A 1 95 ? 6.037 4.663 -25.693 1.00 96.19 95 THR A CA 1
ATOM 819 C C . THR A 1 95 ? 7.000 4.805 -24.511 1.00 96.19 95 THR A C 1
ATOM 821 O O . THR A 1 95 ? 8.036 4.130 -24.453 1.00 96.19 95 THR A O 1
ATOM 824 N N . ALA A 1 96 ? 6.632 5.611 -23.511 1.00 94.62 96 ALA A N 1
ATOM 825 C CA . ALA A 1 96 ? 7.407 5.765 -22.283 1.00 94.62 96 ALA A CA 1
ATOM 826 C C . ALA A 1 96 ? 7.518 4.448 -21.491 1.00 94.62 96 ALA A C 1
ATOM 828 O O . ALA A 1 96 ? 8.605 4.097 -21.021 1.00 94.62 96 ALA A O 1
ATOM 829 N N . LEU A 1 97 ? 6.422 3.691 -21.366 1.00 96.62 97 LEU A N 1
ATOM 830 C CA . LEU A 1 97 ? 6.420 2.372 -20.730 1.00 96.62 97 LEU A CA 1
ATOM 831 C C . LEU A 1 97 ? 7.325 1.389 -21.481 1.00 96.62 97 LEU A C 1
ATOM 833 O O . LEU A 1 97 ? 8.153 0.726 -20.854 1.00 96.62 97 LEU A O 1
ATOM 837 N N . LYS A 1 98 ? 7.215 1.326 -22.811 1.00 96.88 98 LYS A N 1
ATOM 838 C CA . LYS A 1 98 ? 8.010 0.433 -23.662 1.00 96.88 98 LYS A CA 1
ATOM 839 C C . LYS A 1 98 ? 9.508 0.681 -23.480 1.00 96.88 98 LYS A C 1
ATOM 841 O O . LYS A 1 98 ? 10.254 -0.274 -23.276 1.00 96.88 98 LYS A O 1
ATOM 846 N N . LYS A 1 99 ? 9.943 1.948 -23.444 1.00 96.38 99 LYS A N 1
ATOM 847 C CA . LYS A 1 99 ? 11.349 2.317 -23.190 1.00 96.38 99 LYS A CA 1
ATOM 848 C C . LYS A 1 99 ? 11.850 1.788 -21.842 1.00 96.38 99 LYS A C 1
ATOM 850 O O . LYS A 1 99 ? 12.904 1.160 -21.772 1.00 96.38 99 LYS A O 1
ATOM 855 N N . VAL A 1 100 ? 11.082 1.998 -20.770 1.00 96.12 100 VAL A N 1
ATOM 856 C CA . VAL A 1 100 ? 11.458 1.532 -19.422 1.00 96.12 100 VAL A CA 1
ATOM 857 C C . VAL A 1 100 ? 11.450 0.002 -19.336 1.00 96.12 100 VAL A C 1
ATOM 859 O O . VAL A 1 100 ? 12.344 -0.574 -18.717 1.00 96.12 100 VAL A O 1
ATOM 862 N N . ARG A 1 101 ? 10.487 -0.664 -19.986 1.00 96.06 101 ARG A N 1
ATOM 863 C CA . ARG A 1 101 ? 10.394 -2.130 -20.029 1.00 96.06 101 ARG A CA 1
ATOM 864 C C . ARG A 1 101 ? 11.576 -2.754 -20.764 1.00 96.06 101 ARG A C 1
ATOM 866 O O . ARG A 1 101 ? 12.151 -3.715 -20.268 1.00 96.06 101 ARG A O 1
ATOM 873 N N . ASN A 1 102 ? 11.971 -2.184 -21.900 1.00 96.25 102 ASN A N 1
ATOM 874 C CA . ASN A 1 102 ? 13.127 -2.654 -22.658 1.00 96.25 102 ASN A CA 1
ATOM 875 C C . ASN A 1 102 ? 14.417 -2.541 -21.835 1.00 96.25 102 ASN A C 1
ATOM 877 O O . ASN A 1 102 ? 15.170 -3.506 -21.752 1.00 96.25 102 ASN A O 1
ATOM 881 N N . ASN A 1 103 ? 14.623 -1.409 -21.154 1.00 94.62 103 ASN A N 1
ATOM 882 C CA . ASN A 1 103 ? 15.777 -1.223 -20.271 1.00 94.62 103 ASN A CA 1
ATOM 883 C C . ASN A 1 103 ? 15.796 -2.232 -19.115 1.00 94.62 103 ASN A C 1
ATOM 885 O O . ASN A 1 103 ? 16.852 -2.767 -18.787 1.00 94.62 103 ASN A O 1
ATOM 889 N N . TYR A 1 104 ? 14.638 -2.510 -18.508 1.00 94.44 104 TYR A N 1
ATOM 890 C CA . TYR A 1 104 ? 14.530 -3.532 -17.468 1.00 94.44 104 TYR A CA 1
ATOM 891 C C . TYR A 1 104 ? 14.875 -4.927 -18.001 1.00 94.44 104 TYR A C 1
ATOM 893 O O . TYR A 1 104 ? 15.687 -5.612 -17.391 1.00 94.44 104 TYR A O 1
ATOM 901 N N . ASN A 1 105 ? 14.317 -5.324 -19.147 1.00 94.06 105 ASN A N 1
ATOM 902 C CA . ASN A 1 105 ? 14.571 -6.637 -19.746 1.00 94.06 105 ASN A CA 1
ATOM 903 C C . ASN A 1 105 ? 16.046 -6.828 -20.121 1.00 94.06 105 ASN A C 1
ATOM 905 O O . ASN A 1 105 ? 16.594 -7.903 -19.905 1.00 94.06 105 ASN A O 1
ATOM 909 N N . PHE A 1 106 ? 16.695 -5.784 -20.643 1.00 93.00 106 PHE A N 1
ATOM 910 C CA . PHE A 1 106 ? 18.124 -5.817 -20.945 1.00 93.00 106 PHE A CA 1
ATOM 911 C C . PHE A 1 106 ? 18.962 -6.077 -19.686 1.00 93.00 106 PHE A C 1
ATOM 913 O O . PHE A 1 106 ? 19.816 -6.960 -19.677 1.00 93.00 106 PHE A O 1
ATOM 920 N N . LYS A 1 107 ? 18.685 -5.345 -18.600 1.00 90.56 107 LYS A N 1
ATOM 921 C CA . LYS A 1 107 ? 19.389 -5.524 -17.321 1.00 90.56 107 LYS A CA 1
ATOM 922 C C . LYS A 1 107 ? 19.113 -6.885 -16.695 1.00 90.56 107 LYS A C 1
ATOM 924 O O . LYS A 1 107 ? 20.037 -7.506 -16.189 1.00 90.56 107 LYS A O 1
ATOM 929 N N . LEU A 1 108 ? 17.864 -7.346 -16.762 1.00 89.94 108 LEU A N 1
ATOM 930 C CA . LEU A 1 108 ? 17.459 -8.653 -16.257 1.00 89.94 108 LEU A CA 1
ATOM 931 C C . LEU A 1 108 ? 18.262 -9.765 -16.933 1.00 89.94 108 LEU A C 1
ATOM 933 O O . LEU A 1 108 ? 18.877 -10.564 -16.241 1.00 89.94 108 LEU A O 1
ATOM 937 N N . LYS A 1 109 ? 18.326 -9.753 -18.270 1.00 89.31 109 LYS A N 1
ATOM 938 C CA . LYS A 1 109 ? 19.073 -10.751 -19.039 1.00 89.31 109 LYS A CA 1
ATOM 939 C C . LYS A 1 109 ? 20.570 -10.726 -18.712 1.00 89.31 109 LYS A C 1
ATOM 941 O O . LYS A 1 109 ? 21.155 -11.770 -18.457 1.00 89.31 109 LYS A O 1
ATOM 946 N N . ARG A 1 110 ? 21.171 -9.531 -18.647 1.00 87.44 110 ARG A N 1
ATOM 947 C CA . ARG A 1 110 ? 22.588 -9.352 -18.286 1.00 87.44 110 ARG A CA 1
ATOM 948 C C . ARG A 1 110 ? 22.916 -9.947 -16.914 1.00 87.44 110 ARG A C 1
ATOM 950 O O . ARG A 1 110 ? 23.953 -10.581 -16.747 1.00 87.44 110 ARG A O 1
ATOM 957 N N . ASP A 1 111 ? 22.070 -9.694 -15.922 1.00 85.25 111 ASP A N 1
ATOM 958 C CA . ASP A 1 111 ? 22.310 -10.148 -14.553 1.00 85.25 111 ASP A CA 1
ATOM 959 C C . ASP A 1 111 ? 21.979 -11.647 -14.388 1.00 85.25 111 ASP A C 1
ATOM 961 O O . ASP A 1 111 ? 22.631 -12.323 -13.599 1.00 85.25 111 ASP A O 1
ATOM 965 N N . GLU A 1 112 ? 21.035 -12.200 -15.158 1.00 84.12 112 GLU A N 1
ATOM 966 C CA . GLU A 1 112 ? 20.798 -13.651 -15.241 1.00 84.12 112 GLU A CA 1
ATOM 967 C C . GLU A 1 112 ? 22.004 -14.393 -15.849 1.00 84.12 112 GLU A C 1
ATOM 969 O O . GLU A 1 112 ? 22.446 -15.399 -15.295 1.00 84.12 112 GLU A O 1
ATOM 974 N N . GLU A 1 113 ? 22.581 -13.872 -16.938 1.00 84.81 113 GLU A N 1
ATOM 975 C CA . GLU A 1 113 ? 23.767 -14.445 -17.598 1.00 84.81 113 GLU A CA 1
ATOM 976 C C . GLU A 1 113 ? 25.007 -14.415 -16.689 1.00 84.81 113 GLU A C 1
ATOM 978 O O . GLU A 1 113 ? 25.727 -15.406 -16.596 1.00 84.81 113 GLU A O 1
ATOM 983 N N . ARG A 1 114 ? 25.228 -13.315 -15.954 1.00 79.25 114 ARG A N 1
ATOM 984 C CA . ARG A 1 114 ? 26.356 -13.171 -15.011 1.00 79.25 114 ARG A CA 1
ATOM 985 C C . ARG A 1 114 ? 26.355 -14.178 -13.862 1.00 79.25 114 ARG A C 1
ATOM 987 O O . ARG A 1 114 ? 27.413 -14.434 -13.308 1.00 79.25 114 ARG A O 1
ATOM 994 N N . ASN A 1 115 ? 25.187 -14.692 -13.485 1.00 71.19 115 ASN A N 1
ATOM 995 C CA . ASN A 1 115 ? 25.015 -15.586 -12.336 1.00 71.19 115 ASN A CA 1
ATOM 996 C C . ASN A 1 115 ? 24.685 -17.033 -12.750 1.00 71.19 115 ASN A C 1
ATOM 998 O O . ASN A 1 115 ? 24.274 -17.827 -11.907 1.00 71.19 115 ASN A O 1
ATOM 1002 N N . SER A 1 116 ? 24.798 -17.357 -14.044 1.00 67.19 116 SER A N 1
ATOM 1003 C CA . SER A 1 116 ? 24.611 -18.715 -14.584 1.00 67.19 116 SER A CA 1
ATOM 1004 C C . SER A 1 116 ? 25.941 -19.438 -14.870 1.00 67.19 116 SER A C 1
ATOM 1006 O O . SER A 1 116 ? 25.930 -20.498 -15.492 1.00 67.19 116 SER A O 1
ATOM 1008 N N . ILE A 1 117 ? 27.064 -18.857 -14.432 1.00 52.41 117 ILE A N 1
ATOM 1009 C CA . ILE A 1 117 ? 28.433 -19.403 -14.453 1.00 52.41 117 ILE A CA 1
ATOM 1010 C C . ILE A 1 117 ? 28.836 -19.655 -13.002 1.00 52.41 117 ILE A C 1
ATOM 1012 O O . ILE A 1 117 ? 29.415 -20.729 -12.736 1.00 52.41 117 ILE A O 1
#

Radius of gyration: 24.5 Å; chains: 1; bounding box: 50×30×67 Å

Foldseek 3Di:
DDKDKDKDWDCVQADPVQLVVQQPDDDPPPDDVVRVVVSVVSNVVSCCVRTNIDIDIDDDDDDDPLCDVVLVVLVVVLVVLVVVCVVPVDPVSVVVSVVSVVVSVVSSVVSVVVPVD